Protein AF-A0A1C5ZLE9-F1 (afdb_monomer_lite)

Sequence (88 aa):
MINSTSTTYSLKRKILTFTNKISCRLPKPDRKFISDMVYGILASQSCLLTDISDQLHEPARKVNTVKRLSTHLLEGPLPLRLPLISIP

Secondary structure (DSSP, 8-state):
---HHHHHHHHHHHHHHHHHHHTTTS-HHHHHHHHHHHHHHHHHS---HHHHHHHH--SS-HHHHHHHHHHHHHH-SS----------

Foldseek 3Di:
DPPVVVVVVVVLVVLLVVLCVVCVPPDPVVSVLSSLQSQLCVVQVDNDLLSSLVRSPDPDDSVVSSVVNVVCVQCDPDNPPPPPPPDD

pLDDT: mean 81.46, std 16.8, range [41.66, 95.12]

Structure (mmCIF, N/CA/C/O backbone):
data_AF-A0A1C5ZLE9-F1
#
_entry.id   AF-A0A1C5ZLE9-F1
#
loop_
_atom_site.group_PDB
_atom_site.id
_atom_site.type_symbol
_atom_site.label_atom_id
_atom_site.label_alt_id
_atom_site.label_comp_id
_atom_site.label_asym_id
_atom_site.label_entity_id
_atom_site.label_seq_id
_atom_site.pdbx_PD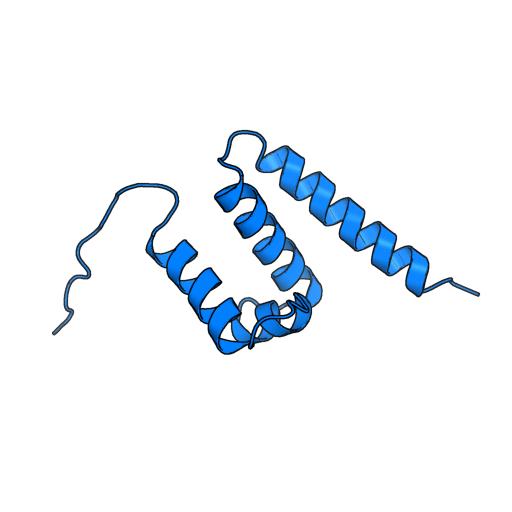B_ins_code
_atom_site.Cartn_x
_atom_site.Cartn_y
_atom_site.Cartn_z
_atom_site.occupancy
_atom_site.B_iso_or_equiv
_atom_site.auth_seq_id
_atom_site.auth_comp_id
_atom_site.auth_asym_id
_atom_site.auth_atom_id
_atom_site.pdbx_PDB_model_num
ATOM 1 N N . MET A 1 1 ? 32.790 5.673 -0.937 1.00 41.66 1 MET A N 1
ATOM 2 C CA . MET A 1 1 ? 31.872 4.532 -0.713 1.00 41.66 1 MET A CA 1
ATOM 3 C C . MET A 1 1 ? 30.515 5.058 -0.277 1.00 41.66 1 MET A C 1
ATOM 5 O O . MET A 1 1 ? 30.321 5.360 0.891 1.00 41.66 1 MET A O 1
ATOM 9 N N . ILE A 1 2 ? 29.599 5.222 -1.229 1.00 46.66 2 ILE A N 1
ATOM 10 C CA . ILE A 1 2 ? 28.193 5.533 -0.952 1.00 46.66 2 ILE A CA 1
ATOM 11 C C . ILE A 1 2 ? 27.553 4.267 -0.384 1.00 46.66 2 ILE A C 1
ATOM 13 O O . ILE A 1 2 ? 27.379 3.266 -1.069 1.00 46.66 2 ILE A O 1
ATOM 17 N N . ASN A 1 3 ? 27.268 4.305 0.905 1.00 45.44 3 ASN A N 1
ATOM 18 C CA . ASN A 1 3 ? 26.531 3.328 1.692 1.00 45.44 3 ASN A CA 1
ATOM 19 C C . ASN A 1 3 ? 25.077 3.193 1.186 1.00 45.44 3 ASN A C 1
ATOM 21 O O . ASN A 1 3 ? 24.133 3.648 1.828 1.00 45.44 3 ASN A O 1
ATOM 25 N N . SER A 1 4 ? 24.923 2.547 0.024 1.00 55.06 4 SER A N 1
ATOM 26 C CA . SER A 1 4 ? 23.684 2.310 -0.741 1.00 55.06 4 SER A CA 1
ATOM 27 C C . SER A 1 4 ? 22.532 1.687 0.078 1.00 55.06 4 SER A C 1
ATOM 29 O O . SER A 1 4 ? 21.351 1.931 -0.180 1.00 55.06 4 SER A O 1
ATOM 31 N N . THR A 1 5 ? 22.854 0.948 1.141 1.00 54.66 5 THR A N 1
ATOM 32 C CA . THR A 1 5 ? 21.867 0.334 2.043 1.00 54.66 5 THR A CA 1
ATOM 33 C C . THR A 1 5 ? 21.254 1.336 3.031 1.00 54.66 5 THR A C 1
ATOM 35 O O . THR A 1 5 ? 20.053 1.285 3.304 1.00 54.66 5 THR A O 1
ATOM 38 N N . SER A 1 6 ? 22.041 2.302 3.521 1.00 60.22 6 SER A N 1
ATOM 39 C CA . SER A 1 6 ? 21.590 3.325 4.478 1.00 60.22 6 SER A CA 1
ATOM 40 C C . SER A 1 6 ? 20.685 4.368 3.818 1.00 60.22 6 SER A C 1
ATOM 42 O O . SER A 1 6 ? 19.679 4.795 4.396 1.00 60.22 6 SER A O 1
ATOM 44 N N . THR A 1 7 ? 20.986 4.732 2.569 1.00 64.75 7 THR A N 1
ATOM 45 C CA . THR A 1 7 ? 20.158 5.634 1.757 1.00 64.75 7 THR A CA 1
ATOM 46 C C . THR A 1 7 ? 18.792 5.032 1.456 1.00 64.75 7 THR A C 1
ATOM 48 O O . THR A 1 7 ? 17.786 5.722 1.618 1.00 64.75 7 THR A O 1
ATOM 51 N N . THR A 1 8 ? 18.728 3.742 1.115 1.00 68.69 8 THR A N 1
ATOM 52 C CA . THR A 1 8 ? 17.461 3.042 0.838 1.00 68.69 8 THR A CA 1
ATOM 53 C C . THR A 1 8 ? 16.571 2.953 2.082 1.00 68.69 8 THR A C 1
ATOM 55 O O . THR A 1 8 ? 15.385 3.294 2.030 1.00 68.69 8 THR A O 1
ATOM 58 N N . TYR A 1 9 ? 17.138 2.581 3.238 1.00 71.62 9 TYR A N 1
ATOM 59 C CA . TYR A 1 9 ? 16.389 2.534 4.501 1.00 71.62 9 TYR A CA 1
ATOM 60 C C . TYR A 1 9 ? 15.901 3.926 4.934 1.00 71.62 9 TYR A C 1
ATOM 62 O O . TYR A 1 9 ? 14.740 4.102 5.316 1.00 71.62 9 TYR A O 1
ATOM 70 N N . SER A 1 10 ? 16.767 4.937 4.817 1.00 80.25 10 SER A N 1
ATOM 71 C CA . SER A 1 10 ? 16.427 6.328 5.131 1.00 80.25 10 SER A CA 1
ATOM 72 C C . SER A 1 10 ? 15.327 6.872 4.220 1.00 80.25 10 SER A C 1
ATOM 74 O O . SER A 1 10 ? 14.436 7.581 4.690 1.00 80.25 10 SER A O 1
ATOM 76 N N . LEU A 1 11 ? 15.343 6.523 2.931 1.00 83.31 11 LEU A N 1
ATOM 77 C CA . LEU A 1 11 ? 14.327 6.952 1.973 1.00 83.31 11 LEU A CA 1
ATOM 78 C C . LEU A 1 11 ? 12.967 6.313 2.270 1.00 83.31 11 LEU A C 1
ATOM 80 O O . LEU A 1 11 ? 11.970 7.028 2.367 1.00 83.31 11 LEU A O 1
ATOM 84 N N . LYS A 1 12 ? 12.932 4.999 2.532 1.00 84.31 12 LYS A N 1
ATOM 85 C CA . LYS A 1 12 ? 11.708 4.298 2.955 1.00 84.31 12 LYS A CA 1
ATOM 86 C C . LYS A 1 12 ? 11.099 4.938 4.205 1.00 84.31 12 LYS A C 1
ATOM 88 O O . LYS A 1 12 ? 9.894 5.173 4.262 1.00 84.31 12 LYS A O 1
ATOM 93 N N . ARG A 1 13 ? 11.934 5.291 5.190 1.00 87.31 13 ARG A N 1
ATOM 94 C CA . ARG A 1 13 ? 11.503 5.990 6.415 1.00 87.31 13 ARG A CA 1
ATOM 95 C C . ARG A 1 13 ? 10.949 7.387 6.131 1.00 87.31 13 ARG A C 1
ATOM 97 O O . ARG A 1 13 ? 9.941 7.760 6.733 1.00 87.31 13 ARG A O 1
ATOM 104 N N . LYS A 1 14 ? 11.568 8.150 5.225 1.00 90.00 14 LYS A N 1
ATOM 105 C CA . LYS A 1 14 ? 11.078 9.477 4.813 1.00 90.00 14 LYS A CA 1
ATOM 106 C C . LYS A 1 14 ? 9.717 9.389 4.123 1.00 90.00 14 LYS A C 1
ATOM 108 O O . LYS A 1 14 ? 8.820 10.133 4.511 1.00 90.00 14 LYS A O 1
ATOM 113 N N . ILE A 1 15 ? 9.545 8.447 3.192 1.00 88.50 15 ILE A N 1
ATOM 114 C CA . ILE A 1 15 ? 8.266 8.194 2.508 1.00 88.50 15 ILE A CA 1
ATOM 115 C C . ILE A 1 15 ? 7.191 7.830 3.534 1.00 88.50 15 ILE A C 1
ATOM 117 O O . ILE A 1 15 ? 6.161 8.488 3.602 1.00 88.50 15 ILE A O 1
ATOM 121 N N . LEU A 1 16 ? 7.467 6.863 4.413 1.00 88.12 16 LEU A N 1
ATOM 122 C CA . LEU A 1 16 ? 6.527 6.445 5.456 1.00 88.12 16 LEU A CA 1
ATOM 123 C C . LEU A 1 16 ? 6.135 7.601 6.393 1.00 88.12 16 LEU A C 1
ATOM 125 O O . LEU A 1 16 ? 4.975 7.743 6.773 1.00 88.12 16 LEU A O 1
ATOM 129 N N . THR A 1 17 ? 7.096 8.448 6.767 1.00 91.00 17 THR A N 1
ATOM 130 C CA . THR A 1 17 ? 6.844 9.613 7.630 1.00 91.00 17 THR A CA 1
ATOM 131 C C . THR A 1 17 ? 5.970 10.645 6.922 1.00 91.00 17 THR A C 1
ATOM 133 O O . THR A 1 17 ? 5.024 11.156 7.518 1.00 91.00 17 THR A O 1
ATOM 136 N N . PHE A 1 18 ? 6.263 10.938 5.654 1.00 92.25 18 PHE A N 1
ATOM 137 C CA . PHE A 1 18 ? 5.457 11.829 4.826 1.00 92.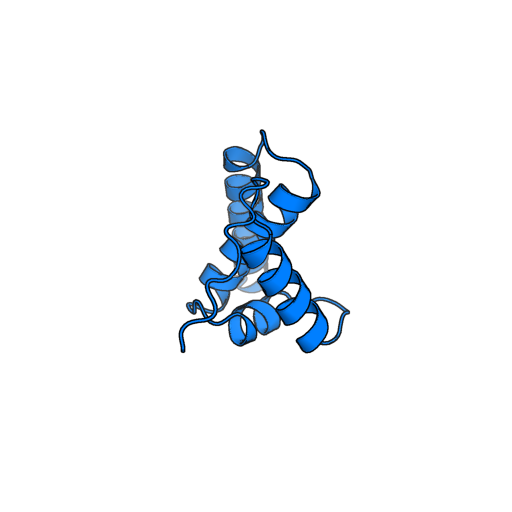25 18 PHE A CA 1
ATOM 138 C C . PHE A 1 18 ? 4.024 11.305 4.679 1.00 92.25 18 PHE A C 1
ATOM 140 O O . PHE A 1 18 ? 3.073 12.024 4.990 1.00 92.25 18 PHE A O 1
ATOM 147 N N . THR A 1 19 ? 3.864 10.028 4.324 1.00 90.44 19 THR A N 1
ATOM 148 C CA . THR A 1 19 ? 2.548 9.412 4.146 1.00 90.44 19 THR A CA 1
ATOM 149 C C . THR A 1 19 ? 1.737 9.387 5.444 1.00 90.44 19 THR A C 1
ATOM 151 O O . THR A 1 19 ? 0.535 9.654 5.436 1.00 90.44 19 THR A O 1
ATOM 154 N N . ASN A 1 20 ? 2.383 9.156 6.591 1.00 89.00 20 ASN A N 1
ATOM 155 C CA . ASN A 1 20 ? 1.718 9.226 7.894 1.00 89.00 20 ASN A CA 1
ATOM 156 C C . ASN A 1 20 ? 1.267 10.645 8.267 1.00 89.00 20 ASN A C 1
ATOM 158 O O . ASN A 1 20 ? 0.224 10.790 8.904 1.00 89.00 20 ASN A O 1
ATOM 162 N N . LYS A 1 21 ? 2.014 11.686 7.871 1.00 92.69 21 LYS A N 1
ATOM 163 C CA . LYS A 1 21 ? 1.614 13.083 8.102 1.00 92.69 21 LYS A CA 1
ATOM 164 C C . LYS A 1 21 ? 0.346 13.438 7.327 1.00 92.69 21 LYS A C 1
ATOM 166 O O . LYS A 1 21 ? -0.578 13.991 7.918 1.00 92.69 21 LYS A O 1
ATOM 171 N N . ILE A 1 22 ? 0.270 13.074 6.045 1.00 91.62 22 ILE A N 1
ATOM 172 C CA . ILE A 1 22 ? -0.917 13.354 5.215 1.00 91.62 22 ILE A CA 1
ATOM 173 C C . ILE A 1 22 ? -2.116 12.473 5.598 1.00 91.62 22 ILE A C 1
ATOM 175 O O . ILE A 1 22 ? -3.257 12.915 5.521 1.00 91.62 22 ILE A O 1
ATOM 179 N N . SER A 1 23 ? -1.866 11.258 6.092 1.00 88.69 23 SER A N 1
ATOM 180 C CA . SER A 1 23 ? -2.914 10.289 6.445 1.00 88.69 23 SER A CA 1
ATOM 181 C C . SER A 1 23 ? -3.314 10.340 7.928 1.00 88.69 23 SER A C 1
ATOM 183 O O . SER A 1 23 ? -4.058 9.487 8.405 1.00 88.69 23 SER A O 1
ATOM 185 N N . CYS A 1 24 ? -2.836 11.325 8.699 1.00 88.69 24 CYS A N 1
ATOM 186 C CA . CYS A 1 24 ? -2.951 11.354 10.165 1.00 88.69 24 CYS A CA 1
ATOM 187 C C . CYS A 1 24 ? -4.385 11.411 10.721 1.00 88.69 24 CYS A C 1
ATOM 189 O O . CYS A 1 24 ? -4.579 11.162 11.911 1.00 88.69 24 CYS A O 1
ATOM 191 N N . ARG A 1 25 ? -5.382 11.719 9.886 1.00 89.50 25 ARG A N 1
ATOM 192 C CA . ARG A 1 25 ? -6.805 11.760 10.262 1.00 89.50 25 ARG A CA 1
ATOM 193 C C . ARG A 1 25 ? -7.571 10.488 9.904 1.00 89.50 25 ARG A C 1
ATOM 195 O O . ARG A 1 25 ? -8.703 10.329 10.338 1.00 89.50 25 ARG A O 1
ATOM 202 N N . LEU A 1 26 ? -6.955 9.579 9.151 1.00 87.75 26 LEU A N 1
ATOM 203 C CA . LEU A 1 26 ? -7.595 8.342 8.714 1.00 87.75 26 LEU A CA 1
ATOM 204 C C . LEU A 1 26 ? -7.478 7.235 9.773 1.00 87.75 26 LEU A C 1
ATOM 206 O O . LEU A 1 26 ? -6.575 7.287 10.615 1.00 87.75 26 LEU A O 1
ATOM 210 N N . PRO A 1 27 ? -8.346 6.217 9.752 1.00 89.56 27 PRO A N 1
ATOM 211 C CA . PRO A 1 27 ? -8.163 4.989 10.516 1.00 89.56 27 PRO A CA 1
ATOM 212 C C . PRO A 1 27 ? -6.803 4.320 10.253 1.00 89.56 27 PRO A C 1
ATOM 214 O O . PRO A 1 27 ? -6.203 4.455 9.187 1.00 89.56 27 PRO A O 1
ATOM 217 N N . LYS A 1 28 ? -6.307 3.548 11.229 1.00 87.62 28 LYS A N 1
ATOM 218 C CA . LYS A 1 28 ? -5.075 2.748 11.087 1.00 87.62 28 LYS A CA 1
ATOM 219 C C . LYS A 1 28 ? -5.025 1.878 9.810 1.00 87.62 28 LYS A C 1
ATOM 221 O O . LYS A 1 28 ? -3.961 1.888 9.186 1.00 87.62 28 LYS A O 1
ATOM 226 N N . PRO A 1 29 ? -6.088 1.143 9.406 1.00 88.06 29 PRO A N 1
ATOM 227 C CA . PRO A 1 29 ? -6.044 0.339 8.180 1.00 88.06 29 PRO A CA 1
ATOM 228 C C . PRO A 1 29 ? -5.813 1.193 6.928 1.00 88.06 29 PRO A C 1
ATOM 230 O O . PRO A 1 29 ? -4.965 0.849 6.106 1.00 88.06 29 PRO A O 1
ATOM 233 N N . ASP A 1 30 ? -6.463 2.352 6.836 1.00 89.06 30 ASP A N 1
ATOM 234 C CA . ASP A 1 30 ? -6.339 3.256 5.689 1.00 89.06 30 ASP A CA 1
ATOM 235 C C . ASP A 1 30 ? -4.967 3.922 5.625 1.00 89.06 30 ASP A C 1
ATOM 237 O O . ASP A 1 30 ? -4.372 4.031 4.555 1.00 89.06 30 ASP A O 1
ATOM 241 N N . ARG A 1 31 ? -4.395 4.292 6.778 1.00 90.94 31 ARG A N 1
ATOM 242 C CA . ARG A 1 31 ? -3.010 4.796 6.835 1.00 90.94 31 ARG A CA 1
ATOM 243 C C . ARG A 1 31 ? -2.015 3.773 6.315 1.00 90.94 31 ARG A C 1
ATOM 245 O O . ARG A 1 31 ? -1.113 4.130 5.559 1.00 90.94 31 ARG A O 1
ATOM 252 N N . LYS A 1 32 ? -2.173 2.511 6.731 1.00 89.88 32 LYS A N 1
ATOM 253 C CA . LYS A 1 32 ? -1.326 1.415 6.257 1.00 89.88 32 LYS A CA 1
ATOM 254 C C . LYS A 1 32 ? -1.483 1.252 4.748 1.00 89.88 32 LYS A C 1
ATOM 256 O O . LYS A 1 32 ? -0.484 1.225 4.043 1.00 89.88 32 LYS A O 1
ATOM 261 N N . PHE A 1 33 ? -2.720 1.220 4.261 1.00 91.88 33 PHE A N 1
ATOM 262 C CA . PHE A 1 33 ? -3.007 1.104 2.837 1.00 91.88 33 PHE A CA 1
ATOM 263 C C . PHE A 1 33 ? -2.359 2.223 2.009 1.00 91.88 33 PHE A C 1
ATOM 265 O O . PHE A 1 33 ? -1.632 1.927 1.064 1.00 91.88 33 PHE A O 1
ATOM 272 N N . ILE A 1 34 ? -2.538 3.493 2.386 1.00 92.38 34 ILE A N 1
ATOM 273 C CA . ILE A 1 34 ? -1.943 4.623 1.651 1.00 92.38 34 ILE A CA 1
ATOM 274 C C . ILE A 1 34 ? -0.416 4.551 1.708 1.00 92.38 34 ILE A C 1
ATOM 276 O O . ILE A 1 34 ? 0.250 4.782 0.703 1.00 92.38 34 ILE A O 1
ATOM 280 N N . SER A 1 35 ? 0.154 4.194 2.860 1.00 92.62 35 SER A N 1
ATOM 281 C CA . SER A 1 35 ? 1.597 3.989 2.984 1.00 92.62 35 SER A CA 1
ATOM 282 C C . SER A 1 35 ? 2.120 2.914 2.036 1.00 92.62 35 SER A C 1
ATOM 284 O O . SER A 1 35 ? 3.120 3.148 1.356 1.00 92.62 35 SER A O 1
ATOM 286 N N . ASP A 1 36 ? 1.463 1.756 1.996 1.00 92.44 36 ASP A N 1
ATOM 287 C CA . ASP A 1 36 ? 1.844 0.635 1.139 1.00 92.44 36 ASP A CA 1
ATOM 288 C C . ASP A 1 36 ? 1.755 1.034 -0.342 1.00 92.44 36 ASP A C 1
ATOM 290 O O . ASP A 1 36 ? 2.689 0.792 -1.106 1.00 92.44 36 ASP A O 1
ATOM 294 N N . MET A 1 37 ? 0.678 1.724 -0.733 1.00 93.62 37 MET A N 1
ATOM 295 C CA . MET A 1 37 ? 0.474 2.193 -2.106 1.00 93.62 37 MET A CA 1
ATOM 296 C C . MET A 1 37 ? 1.519 3.228 -2.523 1.00 93.62 37 MET A C 1
ATOM 298 O O . MET A 1 37 ? 2.158 3.068 -3.558 1.00 93.62 37 MET A O 1
ATOM 302 N N . VAL A 1 38 ? 1.744 4.269 -1.716 1.00 93.94 38 VAL A N 1
ATOM 303 C CA . VAL A 1 38 ? 2.717 5.327 -2.038 1.00 93.94 38 VAL A CA 1
ATOM 304 C C . VAL A 1 38 ? 4.127 4.750 -2.130 1.00 93.94 38 VAL A C 1
ATOM 306 O O . VAL A 1 38 ? 4.858 5.057 -3.068 1.00 93.94 38 VAL A O 1
ATOM 309 N N . TYR A 1 39 ? 4.515 3.895 -1.182 1.00 92.62 39 TYR A N 1
ATOM 310 C CA . TYR A 1 39 ? 5.822 3.249 -1.230 1.00 92.62 39 TYR A CA 1
ATOM 311 C C . TYR A 1 39 ? 5.960 2.333 -2.448 1.00 92.62 39 TYR A C 1
ATOM 313 O O . TYR A 1 39 ? 6.951 2.438 -3.167 1.00 92.62 39 TYR A O 1
ATOM 321 N N . GLY A 1 40 ? 4.977 1.467 -2.700 1.00 93.25 40 GLY A N 1
ATOM 322 C CA . GLY A 1 40 ? 5.042 0.513 -3.800 1.00 93.25 40 GLY A CA 1
ATOM 323 C C . GLY A 1 40 ? 5.031 1.187 -5.172 1.00 93.25 40 GLY A C 1
ATOM 324 O O . GLY A 1 40 ? 5.785 0.759 -6.039 1.00 93.25 40 GLY A O 1
ATOM 325 N N . ILE A 1 41 ? 4.284 2.282 -5.359 1.00 94.69 41 ILE A N 1
ATOM 326 C CA . ILE A 1 41 ? 4.315 3.083 -6.598 1.00 94.69 41 ILE A CA 1
ATOM 327 C C . ILE A 1 41 ? 5.696 3.715 -6.793 1.00 94.69 41 ILE A C 1
ATOM 329 O O . ILE A 1 41 ? 6.274 3.616 -7.871 1.00 94.69 41 ILE A O 1
ATOM 333 N N . LEU A 1 42 ? 6.262 4.330 -5.750 1.00 93.00 42 LEU A N 1
ATOM 334 C CA . LEU A 1 42 ? 7.582 4.963 -5.839 1.00 93.00 42 LEU A CA 1
ATOM 335 C C . LEU A 1 42 ? 8.708 3.945 -6.073 1.00 93.00 42 LEU A C 1
ATOM 337 O O . LEU A 1 42 ? 9.662 4.245 -6.785 1.00 93.00 42 LEU A O 1
ATOM 341 N N . ALA A 1 43 ? 8.607 2.757 -5.475 1.00 91.44 43 ALA A N 1
ATOM 342 C CA . ALA A 1 43 ? 9.609 1.704 -5.601 1.00 91.44 43 ALA A CA 1
ATOM 343 C C . ALA A 1 43 ? 9.525 0.967 -6.946 1.00 91.44 43 ALA A C 1
ATOM 345 O O . ALA A 1 43 ? 10.556 0.685 -7.548 1.00 91.44 43 ALA A O 1
ATOM 346 N N . SER A 1 44 ? 8.312 0.670 -7.423 1.00 93.50 44 SER A N 1
ATOM 347 C CA . SER A 1 44 ? 8.101 -0.041 -8.693 1.00 93.50 44 SER A CA 1
ATOM 348 C C . SER A 1 44 ? 8.131 0.884 -9.907 1.00 93.50 44 SER A C 1
ATOM 350 O O . SER A 1 44 ? 8.313 0.403 -11.020 1.00 93.50 44 SER A O 1
ATOM 352 N N . GLN A 1 45 ? 7.931 2.193 -9.703 1.00 93.81 45 GLN A N 1
ATOM 353 C CA . GLN A 1 45 ? 7.671 3.172 -10.765 1.00 93.81 45 GLN A CA 1
ATOM 354 C C . GLN A 1 45 ? 6.492 2.758 -11.665 1.00 93.81 45 GLN A C 1
ATOM 356 O O . GLN A 1 45 ? 6.434 3.107 -12.841 1.00 93.81 45 GLN A O 1
ATOM 361 N N . SER A 1 46 ? 5.549 2.004 -11.098 1.00 93.44 46 SER A N 1
ATOM 362 C CA . SER A 1 46 ? 4.410 1.409 -11.786 1.00 93.44 46 SER A CA 1
ATOM 363 C C . SER A 1 46 ? 3.142 1.591 -10.955 1.00 93.44 46 SER A C 1
ATOM 365 O O . SER A 1 46 ? 3.170 1.673 -9.725 1.00 93.44 46 SER A O 1
ATOM 367 N N . CYS A 1 47 ? 2.007 1.644 -11.645 1.00 92.75 47 CYS A N 1
ATOM 368 C CA . CYS A 1 47 ? 0.681 1.645 -11.030 1.00 92.75 47 CYS A CA 1
ATOM 369 C C . CYS A 1 47 ? 0.053 0.241 -11.013 1.00 92.75 47 CYS A C 1
ATOM 371 O O . CYS A 1 47 ? -1.060 0.073 -10.511 1.00 92.75 47 CYS A O 1
ATOM 373 N N . LEU A 1 48 ? 0.731 -0.769 -11.569 1.00 95.12 48 LEU A N 1
ATOM 374 C CA . LEU A 1 48 ? 0.236 -2.141 -11.570 1.00 95.12 48 LEU A CA 1
ATOM 375 C C . LEU A 1 48 ? 0.357 -2.736 -10.164 1.00 95.12 48 LEU A C 1
ATOM 377 O O . LEU A 1 48 ? 1.441 -2.801 -9.586 1.00 95.12 48 LEU A O 1
ATOM 381 N N . LEU A 1 49 ? -0.761 -3.230 -9.621 1.00 93.62 49 LEU A N 1
ATOM 382 C CA . LEU A 1 49 ? -0.798 -3.836 -8.283 1.00 93.62 49 LEU A CA 1
ATOM 383 C C . LEU A 1 49 ? 0.152 -5.031 -8.146 1.00 93.62 49 LEU A C 1
ATOM 385 O O . LEU A 1 49 ? 0.633 -5.309 -7.049 1.00 93.62 49 LEU A O 1
ATOM 389 N N . THR A 1 50 ? 0.431 -5.734 -9.243 1.00 94.75 50 THR A N 1
ATOM 390 C CA . THR A 1 50 ? 1.412 -6.822 -9.281 1.00 94.75 50 THR A CA 1
ATOM 391 C C . THR A 1 50 ? 2.818 -6.329 -8.974 1.00 94.75 50 THR A C 1
ATOM 393 O O . THR A 1 50 ? 3.501 -6.955 -8.170 1.00 94.75 50 THR A O 1
ATOM 396 N N . ASP A 1 51 ? 3.221 -5.205 -9.558 1.00 94.38 51 ASP A N 1
ATOM 397 C CA . ASP A 1 51 ? 4.575 -4.663 -9.430 1.00 94.38 51 ASP A CA 1
ATOM 398 C C . ASP A 1 51 ? 4.737 -3.987 -8.067 1.00 94.38 51 ASP A C 1
ATOM 400 O O . ASP A 1 51 ? 5.734 -4.179 -7.375 1.00 94.38 51 ASP A O 1
ATOM 404 N N . ILE A 1 52 ? 3.698 -3.272 -7.624 1.00 94.38 52 ILE A N 1
ATOM 405 C CA . ILE A 1 52 ? 3.588 -2.709 -6.270 1.00 94.38 52 ILE A CA 1
ATOM 406 C C . ILE A 1 52 ? 3.713 -3.828 -5.226 1.00 94.38 52 ILE A C 1
ATOM 408 O O . ILE A 1 52 ? 4.462 -3.697 -4.256 1.00 94.38 52 ILE A O 1
ATOM 412 N N . SER A 1 53 ? 3.010 -4.948 -5.427 1.00 93.69 53 SER A N 1
ATOM 413 C CA . SER A 1 53 ? 3.056 -6.091 -4.514 1.00 93.69 53 SER A CA 1
ATOM 414 C C . SER A 1 53 ? 4.436 -6.742 -4.435 1.00 93.69 53 SER A C 1
ATOM 416 O O . SER A 1 53 ? 4.763 -7.277 -3.376 1.00 93.69 53 SER A O 1
ATOM 418 N N . ASP A 1 54 ? 5.231 -6.717 -5.507 1.00 92.12 54 ASP A N 1
ATOM 419 C CA . ASP A 1 54 ? 6.594 -7.263 -5.484 1.00 92.12 54 ASP A CA 1
ATOM 420 C C . ASP A 1 54 ? 7.529 -6.410 -4.617 1.00 92.12 54 ASP A C 1
ATOM 422 O O . ASP A 1 54 ? 8.372 -6.952 -3.905 1.00 92.12 54 ASP A O 1
ATOM 426 N N . GLN A 1 55 ? 7.336 -5.086 -4.607 1.00 91.19 55 GLN A N 1
ATOM 427 C CA . GLN A 1 55 ? 8.161 -4.149 -3.831 1.00 91.19 55 GLN A CA 1
ATOM 428 C C . GLN A 1 55 ? 7.809 -4.104 -2.338 1.00 91.19 55 GLN A C 1
ATOM 430 O O . GLN A 1 55 ? 8.615 -3.670 -1.513 1.00 91.19 55 GLN A O 1
ATOM 435 N N . LEU A 1 56 ? 6.600 -4.532 -1.960 1.00 89.44 56 LEU A N 1
ATOM 436 C CA . LEU A 1 56 ? 6.157 -4.515 -0.563 1.00 89.44 56 LEU A CA 1
ATOM 437 C C . LEU A 1 56 ? 6.834 -5.591 0.299 1.00 89.44 56 LEU A C 1
ATOM 439 O O . LEU A 1 56 ? 6.924 -5.407 1.514 1.00 89.44 56 LEU A O 1
ATOM 443 N N . HIS A 1 57 ? 7.342 -6.670 -0.313 1.00 85.06 57 HIS A N 1
ATOM 444 C CA . HIS A 1 57 ? 8.002 -7.793 0.369 1.00 85.06 57 HIS A CA 1
ATOM 445 C C . HIS A 1 57 ? 7.226 -8.304 1.599 1.00 85.06 57 HIS A C 1
ATOM 447 O O . HIS A 1 57 ? 7.794 -8.561 2.662 1.00 85.06 57 HIS A O 1
ATOM 453 N N . GLU A 1 58 ? 5.903 -8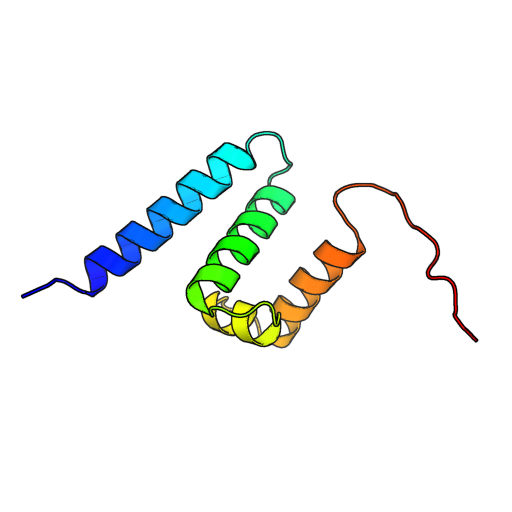.423 1.474 1.00 87.12 58 GLU A N 1
ATOM 454 C CA . GLU A 1 58 ? 5.073 -8.995 2.533 1.00 87.12 58 GLU A CA 1
ATOM 455 C C . GLU A 1 58 ? 5.336 -10.505 2.677 1.00 87.12 58 GLU A C 1
ATOM 457 O O . GLU A 1 58 ? 5.562 -11.186 1.678 1.00 87.12 58 GLU A O 1
ATOM 462 N N . PRO A 1 59 ? 5.239 -11.075 3.895 1.00 88.19 59 PRO A N 1
ATOM 463 C CA . PRO A 1 59 ? 5.369 -12.521 4.104 1.00 88.19 59 PRO A CA 1
ATOM 464 C C . PRO A 1 59 ? 4.189 -13.325 3.522 1.00 88.19 59 PRO A C 1
ATOM 466 O O . PRO A 1 59 ? 4.186 -14.554 3.564 1.00 88.19 59 PRO A O 1
ATOM 469 N N . ALA A 1 60 ? 3.160 -12.647 3.007 1.00 88.56 60 ALA A N 1
ATOM 470 C CA . ALA A 1 60 ? 2.011 -13.259 2.358 1.00 88.56 60 ALA A CA 1
ATOM 471 C C . ALA A 1 60 ? 2.301 -13.589 0.884 1.00 88.56 60 ALA A C 1
ATOM 473 O O . ALA A 1 60 ? 3.146 -12.981 0.234 1.00 88.56 60 ALA A O 1
ATOM 474 N N . ARG A 1 61 ? 1.539 -14.531 0.315 1.00 92.06 61 ARG A N 1
ATOM 475 C CA . ARG A 1 61 ? 1.576 -14.786 -1.133 1.00 92.06 61 ARG A CA 1
ATOM 476 C C . ARG A 1 61 ? 1.175 -13.516 -1.891 1.00 92.06 61 ARG A C 1
ATOM 478 O O . ARG A 1 61 ? 0.160 -12.913 -1.549 1.00 92.06 61 ARG A O 1
ATOM 485 N N . LYS A 1 62 ? 1.884 -13.193 -2.978 1.00 91.69 62 LYS A N 1
ATOM 486 C CA . LYS A 1 62 ? 1.622 -12.036 -3.861 1.00 91.69 62 LYS A CA 1
ATOM 487 C C . LYS A 1 62 ? 0.139 -11.851 -4.201 1.00 91.69 62 LYS A C 1
ATOM 489 O O . LYS A 1 62 ? -0.394 -10.755 -4.092 1.00 91.69 62 LYS A O 1
ATOM 494 N N . VAL A 1 63 ? -0.556 -12.939 -4.543 1.00 92.25 63 VAL A N 1
ATOM 495 C CA . VAL A 1 63 ? -1.994 -12.921 -4.874 1.00 92.25 63 VAL A CA 1
ATOM 496 C C . VAL A 1 63 ? -2.847 -12.370 -3.725 1.00 92.25 63 VAL A C 1
ATOM 498 O O . VAL A 1 63 ? -3.804 -11.643 -3.970 1.00 92.25 63 VAL A O 1
ATOM 501 N N . ASN A 1 64 ? -2.489 -12.657 -2.472 1.00 92.44 64 ASN A N 1
ATOM 502 C CA . ASN A 1 64 ? -3.215 -12.157 -1.304 1.00 92.44 64 ASN A CA 1
ATOM 503 C C . ASN A 1 64 ? -2.984 -10.657 -1.107 1.00 92.44 64 ASN A C 1
ATOM 505 O O . ASN A 1 64 ? -3.925 -9.940 -0.778 1.00 92.44 64 ASN A O 1
ATOM 509 N N . THR A 1 65 ? -1.762 -10.181 -1.346 1.00 92.44 65 THR A N 1
ATOM 510 C CA . THR A 1 65 ? -1.428 -8.753 -1.294 1.00 92.44 65 THR A CA 1
ATOM 511 C C . THR A 1 65 ? -2.152 -7.986 -2.394 1.00 92.44 65 THR A C 1
ATOM 513 O O . THR A 1 65 ? -2.828 -7.003 -2.104 1.00 92.44 65 THR A O 1
ATOM 516 N N . VAL A 1 66 ? -2.114 -8.482 -3.634 1.00 93.75 66 VAL A N 1
ATOM 517 C CA . VAL A 1 66 ? -2.863 -7.900 -4.760 1.00 93.75 66 VAL A CA 1
ATOM 518 C C . VAL A 1 66 ? -4.359 -7.869 -4.456 1.00 93.75 66 VAL A C 1
ATOM 520 O O . VAL A 1 66 ? -4.991 -6.826 -4.618 1.00 93.75 66 VAL A O 1
ATOM 523 N N . LYS A 1 67 ? -4.921 -8.977 -3.952 1.00 93.50 67 LYS A N 1
ATOM 524 C CA . LYS A 1 67 ? -6.333 -9.051 -3.562 1.00 93.50 67 LYS A CA 1
ATOM 525 C C . LYS A 1 67 ? -6.665 -8.024 -2.483 1.00 93.50 67 LYS A C 1
ATOM 527 O O . LYS A 1 67 ? -7.6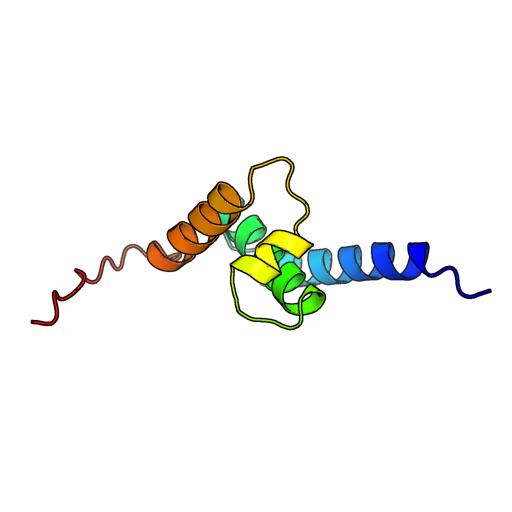02 -7.263 -2.663 1.00 93.50 67 LYS A O 1
ATOM 532 N N . ARG A 1 68 ? -5.874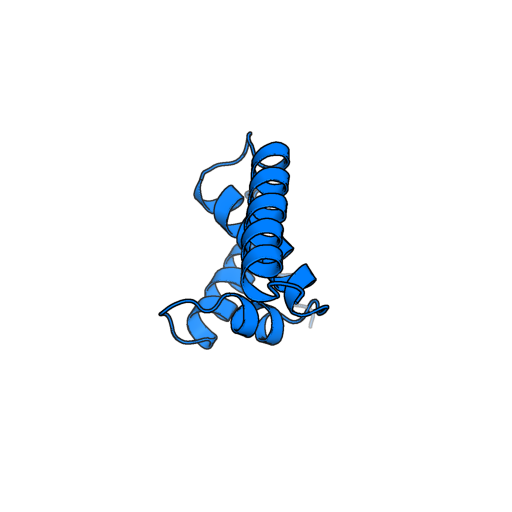 -7.946 -1.407 1.00 93.12 68 ARG A N 1
ATOM 533 C CA . ARG A 1 68 ? -6.046 -6.964 -0.322 1.00 93.12 68 ARG A CA 1
ATOM 534 C C . ARG A 1 68 ? -6.057 -5.530 -0.850 1.00 93.12 68 ARG A C 1
ATOM 536 O O . ARG A 1 68 ? -6.951 -4.770 -0.492 1.00 93.12 68 ARG A O 1
ATOM 543 N N . LEU A 1 69 ? -5.077 -5.165 -1.679 1.00 92.69 69 LEU A N 1
ATOM 544 C CA . LEU A 1 69 ? -4.965 -3.814 -2.236 1.00 92.69 69 LEU A CA 1
ATOM 545 C C . LEU A 1 69 ? -6.138 -3.494 -3.172 1.00 92.69 69 LEU A C 1
ATOM 547 O O . LEU A 1 69 ? -6.730 -2.426 -3.063 1.00 92.69 69 LEU A O 1
ATOM 551 N N . SER A 1 70 ? -6.509 -4.434 -4.044 1.00 93.56 70 SER A N 1
ATOM 552 C CA . SER A 1 70 ? -7.649 -4.284 -4.953 1.00 93.56 70 SER A CA 1
ATOM 553 C C . SER A 1 70 ? -8.977 -4.170 -4.201 1.00 93.56 70 SER A C 1
ATOM 555 O O . SER A 1 70 ? -9.781 -3.303 -4.528 1.00 93.56 70 SER A O 1
ATOM 557 N N . THR A 1 71 ? -9.195 -4.974 -3.158 1.00 91.06 71 THR A N 1
ATOM 558 C CA . THR A 1 71 ? -10.400 -4.888 -2.322 1.00 91.06 71 THR A CA 1
ATOM 559 C C . THR A 1 71 ? -10.492 -3.536 -1.618 1.00 91.06 71 THR A C 1
ATOM 561 O O . THR A 1 71 ? -11.536 -2.903 -1.696 1.00 91.06 71 THR A O 1
ATOM 564 N N . HIS A 1 72 ? -9.402 -3.039 -1.024 1.00 90.50 72 HIS A N 1
ATOM 565 C CA . HIS A 1 72 ? -9.393 -1.715 -0.383 1.00 90.50 72 HIS A CA 1
ATOM 566 C C . HIS A 1 72 ? -9.675 -0.568 -1.375 1.00 90.50 72 HIS A C 1
ATOM 568 O O . HIS A 1 72 ? -10.303 0.423 -1.009 1.00 90.50 72 HIS A O 1
ATOM 574 N N . LEU A 1 73 ? -9.234 -0.699 -2.634 1.00 89.31 73 LEU A N 1
ATOM 575 C CA . LEU A 1 73 ? -9.556 0.261 -3.698 1.00 89.31 73 LEU A CA 1
ATOM 576 C C . LEU A 1 73 ? -11.039 0.229 -4.085 1.00 89.31 73 LEU A C 1
ATOM 578 O O . LEU A 1 73 ? -11.618 1.282 -4.332 1.00 89.31 73 LEU A O 1
ATOM 582 N N . LEU A 1 74 ? -11.637 -0.964 -4.147 1.00 87.88 74 LEU A N 1
ATOM 583 C CA . LEU A 1 74 ? -13.049 -1.147 -4.491 1.00 87.88 74 LEU A CA 1
ATOM 584 C C . LEU A 1 74 ? -13.989 -0.722 -3.360 1.00 87.88 74 LEU A C 1
ATOM 586 O O . LEU A 1 74 ? -15.069 -0.206 -3.628 1.00 87.88 74 LEU A O 1
ATOM 590 N N . GLU A 1 75 ? -13.597 -0.956 -2.109 1.00 81.25 75 GLU A N 1
ATOM 591 C CA . GLU A 1 75 ? -14.395 -0.578 -0.942 1.00 81.25 75 GLU A CA 1
ATOM 592 C C . GLU A 1 75 ? -14.380 0.937 -0.719 1.00 81.25 75 GLU A C 1
ATOM 594 O O . GLU A 1 75 ? -15.413 1.503 -0.366 1.00 81.25 75 GLU A O 1
ATOM 599 N N . GLY A 1 76 ? -13.245 1.595 -0.987 1.00 65.56 76 GLY A N 1
ATOM 600 C CA . GLY A 1 76 ? -13.059 3.027 -0.768 1.00 65.56 76 GLY A CA 1
ATOM 601 C C . GLY A 1 76 ? -13.198 3.444 0.711 1.00 65.56 76 GLY A C 1
ATOM 602 O O . GLY A 1 76 ? -13.724 2.712 1.544 1.00 65.56 76 GLY A O 1
ATOM 603 N N . PRO A 1 77 ? -12.754 4.654 1.091 1.00 60.22 77 PRO A N 1
ATOM 604 C CA . PRO A 1 77 ? -12.956 5.184 2.446 1.00 60.22 77 PRO A CA 1
ATOM 605 C C . PRO A 1 77 ? -14.398 5.667 2.715 1.00 60.22 77 PRO A C 1
ATOM 607 O O . PRO A 1 77 ? -14.662 6.276 3.750 1.00 60.22 77 PRO A O 1
ATOM 610 N N . LEU A 1 78 ? -15.336 5.444 1.786 1.00 54.06 78 LEU A N 1
ATOM 611 C CA . LEU A 1 78 ? -16.718 5.921 1.853 1.00 54.06 78 LEU A CA 1
ATOM 612 C C . LEU A 1 78 ? -17.685 4.782 1.511 1.00 54.06 78 LEU A C 1
ATOM 614 O O . LEU A 1 78 ? -17.445 4.062 0.546 1.00 54.06 78 LEU A O 1
ATOM 618 N N . PRO A 1 79 ? -18.835 4.665 2.197 1.00 48.97 79 PRO A N 1
ATOM 619 C CA . PRO A 1 79 ? -19.861 3.672 1.897 1.00 48.97 79 PRO A CA 1
ATOM 620 C C . PRO A 1 79 ? -20.693 4.076 0.668 1.00 48.97 79 PRO A C 1
ATOM 622 O O . PRO A 1 79 ? -21.910 3.916 0.652 1.00 48.97 79 PRO A O 1
ATOM 625 N N . LEU A 1 80 ? -20.067 4.611 -0.380 1.00 47.41 80 LEU A N 1
ATOM 626 C CA . LEU A 1 80 ? -20.714 4.743 -1.678 1.00 47.41 80 LEU A CA 1
ATOM 627 C C . LEU A 1 80 ? -20.466 3.443 -2.426 1.00 47.41 80 LEU A C 1
ATOM 629 O O . LEU A 1 80 ? -19.674 3.376 -3.363 1.00 47.41 80 LEU A O 1
ATOM 633 N N . ARG A 1 81 ? -21.185 2.399 -1.992 1.00 50.66 81 ARG A N 1
ATOM 634 C CA . ARG A 1 81 ? -21.498 1.259 -2.850 1.00 50.66 81 ARG A CA 1
ATOM 635 C C . ARG A 1 81 ? -22.326 1.795 -4.012 1.00 50.66 81 ARG A C 1
ATOM 637 O O . ARG A 1 81 ? -23.548 1.693 -4.008 1.00 50.66 81 ARG A O 1
ATOM 644 N N . LEU A 1 82 ? -21.662 2.408 -4.988 1.00 51.38 82 LEU A N 1
ATOM 645 C CA . LEU A 1 82 ? -22.212 2.488 -6.324 1.00 51.38 82 LEU A CA 1
ATOM 646 C C . LEU A 1 82 ? -22.419 1.025 -6.723 1.00 51.38 82 LEU A C 1
ATOM 648 O O . LEU A 1 82 ? -21.437 0.272 -6.737 1.00 51.38 82 LEU A O 1
ATOM 652 N N . PRO A 1 83 ? -23.671 0.574 -6.924 1.00 45.41 83 PRO A N 1
ATOM 653 C CA . PRO A 1 83 ? -23.890 -0.752 -7.462 1.00 45.41 83 PRO A CA 1
ATOM 654 C C . PRO A 1 83 ? -23.068 -0.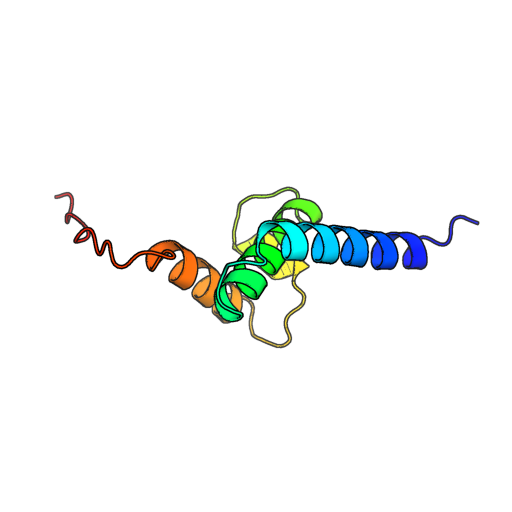800 -8.740 1.00 45.41 83 PRO A C 1
ATOM 656 O O . PRO A 1 83 ? -23.142 0.124 -9.552 1.00 45.41 83 PRO A O 1
ATOM 659 N N . LEU A 1 84 ? -22.220 -1.821 -8.862 1.00 50.78 84 LEU A N 1
ATOM 660 C CA . LEU A 1 84 ? -21.581 -2.141 -10.125 1.00 50.78 84 LEU A CA 1
ATOM 661 C C . LEU A 1 84 ? -22.722 -2.216 -11.135 1.00 50.78 84 LEU A C 1
ATOM 663 O O . LEU A 1 84 ? -23.524 -3.148 -11.099 1.00 50.78 84 LEU A O 1
ATOM 667 N N . ILE A 1 85 ? -22.864 -1.168 -11.943 1.00 46.91 85 ILE A N 1
ATOM 668 C CA . ILE A 1 85 ? -23.748 -1.178 -13.090 1.00 46.91 85 ILE A CA 1
ATOM 669 C C . ILE A 1 85 ? -23.165 -2.289 -13.945 1.00 46.91 85 ILE A C 1
ATOM 671 O O . ILE A 1 85 ? -22.069 -2.153 -14.486 1.00 46.91 85 ILE A O 1
ATOM 675 N N . SER A 1 86 ? -23.862 -3.422 -13.964 1.00 47.81 86 SER A N 1
ATOM 676 C CA . SER A 1 86 ? -23.709 -4.439 -14.987 1.00 47.81 86 SER A CA 1
ATOM 677 C C . SER A 1 86 ? -23.881 -3.722 -16.319 1.00 47.81 86 SER A C 1
ATOM 679 O O . SER A 1 86 ? -24.992 -3.346 -16.689 1.00 47.81 86 SER A O 1
ATOM 681 N N . ILE A 1 87 ? -22.766 -3.433 -16.979 1.00 49.12 87 ILE A N 1
ATOM 682 C CA . ILE A 1 87 ? -22.776 -2.981 -18.363 1.00 49.12 87 ILE A CA 1
ATOM 683 C C . ILE A 1 87 ? -23.125 -4.229 -19.195 1.00 49.12 87 ILE A C 1
ATOM 685 O O . ILE A 1 87 ? -22.515 -5.273 -18.939 1.00 49.12 87 ILE A O 1
ATOM 689 N N . PRO A 1 88 ? -24.137 -4.164 -20.081 1.00 51.97 88 PRO A N 1
ATOM 690 C CA . PRO A 1 88 ? -24.533 -5.285 -20.934 1.00 51.97 88 PRO A CA 1
ATOM 691 C C . PRO A 1 88 ? -23.427 -5.719 -21.901 1.00 51.97 88 PRO A C 1
ATOM 693 O O . PRO A 1 88 ? -22.567 -4.875 -22.248 1.00 51.97 88 PRO A O 1
#

Radius of gyration: 15.49 Å; chains: 1; bounding box: 56×28×32 Å